Protein AF-A0A2V6DWX8-F1 (afdb_monomer_lite)

Radius of gyration: 13.52 Å; chains: 1; bounding box: 26×19×45 Å

Structure (mmCIF, N/CA/C/O backbone):
data_AF-A0A2V6DWX8-F1
#
_entry.id   AF-A0A2V6DWX8-F1
#
loop_
_atom_site.group_PDB
_atom_site.id
_atom_site.type_symbol
_atom_site.label_atom_id
_atom_site.label_alt_id
_atom_site.label_comp_id
_atom_site.label_asym_id
_atom_site.label_entity_id
_atom_site.label_seq_id
_atom_site.pdbx_PDB_ins_code
_atom_site.Cartn_x
_atom_site.Cartn_y
_atom_site.Cartn_z
_atom_site.occupancy
_atom_site.B_iso_or_equiv
_atom_site.auth_seq_id
_atom_site.auth_comp_id
_atom_site.auth_asym_id
_atom_site.auth_atom_id
_atom_site.pdbx_PDB_model_num
ATOM 1 N N . MET A 1 1 ? -17.197 -0.200 -34.635 1.00 52.75 1 MET A N 1
ATOM 2 C CA . MET A 1 1 ? -16.522 -1.034 -33.619 1.00 52.75 1 MET A CA 1
ATOM 3 C C . MET A 1 1 ? -16.275 -0.155 -32.407 1.00 52.75 1 MET A C 1
ATOM 5 O O . MET A 1 1 ? -15.550 0.820 -32.548 1.00 52.75 1 MET A O 1
ATOM 9 N N . SER A 1 2 ? -16.932 -0.412 -31.276 1.00 59.56 2 SER A N 1
ATOM 10 C CA . SER A 1 2 ? -16.592 0.244 -30.009 1.00 59.56 2 SER A CA 1
ATOM 11 C C . SER A 1 2 ? -15.312 -0.388 -29.470 1.00 59.56 2 SER A C 1
ATOM 13 O O . SER A 1 2 ? -15.195 -1.614 -29.470 1.00 59.56 2 SER A O 1
ATOM 15 N N . LEU A 1 3 ? -14.346 0.431 -29.055 1.00 58.19 3 LEU A N 1
ATOM 16 C CA . LEU A 1 3 ? -13.183 -0.062 -28.319 1.00 58.19 3 LEU A CA 1
ATOM 17 C C . LEU A 1 3 ? -13.668 -0.758 -27.035 1.00 58.19 3 LEU A C 1
ATOM 19 O O . LEU A 1 3 ? -14.667 -0.312 -26.462 1.00 58.19 3 LEU A O 1
ATOM 23 N N . PRO A 1 4 ? -13.015 -1.848 -26.594 1.00 63.94 4 PRO A N 1
ATOM 24 C CA . PRO A 1 4 ? -13.328 -2.440 -25.303 1.00 63.94 4 PRO A CA 1
ATOM 25 C C . PRO A 1 4 ? -13.147 -1.381 -24.214 1.00 63.94 4 PRO A C 1
ATOM 27 O O . PRO A 1 4 ? -12.175 -0.624 -24.223 1.00 63.94 4 PRO A O 1
ATOM 30 N N . GLU A 1 5 ? -14.106 -1.313 -23.294 1.00 61.06 5 GLU A N 1
ATOM 31 C CA . GLU A 1 5 ? -14.031 -0.445 -22.123 1.00 61.06 5 GLU A CA 1
ATOM 32 C C . GLU A 1 5 ? -12.951 -1.021 -21.196 1.00 61.06 5 GLU A C 1
ATOM 34 O O . GLU A 1 5 ? -13.208 -1.894 -20.368 1.00 61.06 5 GLU A O 1
ATOM 39 N N . LEU A 1 6 ? -11.701 -0.603 -21.404 1.00 56.75 6 LEU A N 1
ATOM 40 C CA . LEU A 1 6 ? -10.587 -0.977 -20.542 1.00 56.75 6 LEU A CA 1
ATOM 41 C C . LEU A 1 6 ? -10.794 -0.289 -19.193 1.00 56.75 6 LEU A C 1
ATOM 43 O O . LEU A 1 6 ? -10.499 0.894 -19.031 1.00 56.75 6 LEU A O 1
ATOM 47 N N . ARG A 1 7 ? -11.331 -1.027 -18.223 1.00 55.91 7 ARG A N 1
ATOM 48 C CA . ARG A 1 7 ? -11.346 -0.596 -16.829 1.00 55.91 7 ARG A CA 1
ATOM 49 C C . ARG A 1 7 ? -10.101 -1.160 -16.162 1.00 55.91 7 ARG A C 1
ATOM 51 O O . ARG A 1 7 ? -10.014 -2.361 -15.933 1.00 55.91 7 ARG A O 1
ATOM 58 N N . LEU A 1 8 ? -9.144 -0.286 -15.863 1.00 56.78 8 LEU A N 1
ATOM 59 C CA . LEU A 1 8 ? -8.062 -0.585 -14.928 1.00 56.78 8 LEU A CA 1
ATOM 60 C C . LEU A 1 8 ? -8.689 -0.730 -13.539 1.00 56.78 8 LEU A C 1
ATOM 62 O O . LEU A 1 8 ? -8.872 0.247 -12.819 1.00 56.78 8 LEU A O 1
ATOM 66 N N . VAL A 1 9 ? -9.100 -1.949 -13.205 1.00 74.50 9 VAL A N 1
ATOM 67 C CA . VAL A 1 9 ? -9.533 -2.317 -11.859 1.00 74.50 9 VAL A CA 1
ATOM 68 C C . VAL A 1 9 ? -8.514 -3.315 -11.356 1.00 74.50 9 VAL A C 1
ATOM 70 O O . VAL A 1 9 ? -8.499 -4.456 -11.804 1.00 74.50 9 VAL A O 1
ATOM 73 N N . VAL A 1 10 ? -7.652 -2.867 -10.452 1.00 81.88 10 VAL A N 1
ATOM 74 C CA . VAL A 1 10 ? -6.817 -3.773 -9.667 1.00 81.88 10 VAL A CA 1
ATOM 75 C C . VAL A 1 10 ? -7.663 -4.193 -8.463 1.00 81.88 10 VAL A C 1
ATOM 77 O O . VAL A 1 10 ? -8.093 -3.309 -7.713 1.00 81.88 10 VAL A O 1
ATOM 80 N N . PRO A 1 11 ? -7.966 -5.491 -8.279 1.00 90.25 11 PRO A N 1
ATOM 81 C CA . PRO A 1 11 ? -8.624 -5.978 -7.072 1.00 90.25 11 PRO A CA 1
ATOM 82 C C . PRO A 1 11 ? -7.867 -5.526 -5.823 1.00 90.25 11 PRO A C 1
ATOM 84 O O . PRO A 1 11 ? -6.637 -5.457 -5.828 1.00 90.25 11 PRO A O 1
ATOM 87 N N . ILE A 1 12 ? -8.585 -5.221 -4.742 1.00 91.88 12 ILE A N 1
ATOM 88 C CA . ILE A 1 12 ? -7.959 -4.688 -3.526 1.00 91.88 12 ILE A CA 1
ATOM 89 C C . ILE A 1 12 ? -6.923 -5.663 -2.953 1.00 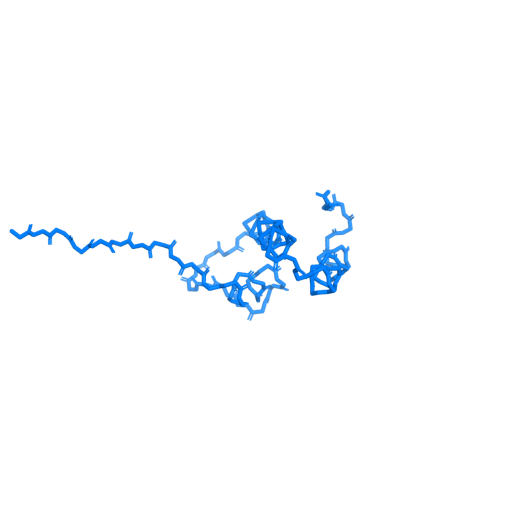91.88 12 ILE A C 1
ATOM 91 O O . ILE A 1 12 ? -5.869 -5.245 -2.480 1.00 91.88 12 ILE A O 1
ATOM 95 N N . GLU A 1 13 ? -7.173 -6.965 -3.061 1.00 93.00 13 GLU A N 1
ATOM 96 C CA . GLU A 1 13 ? -6.249 -8.013 -2.648 1.00 93.00 13 GLU A CA 1
ATOM 97 C C . GLU A 1 13 ? -4.948 -7.953 -3.453 1.00 93.00 13 GLU A C 1
ATOM 99 O O . GLU A 1 13 ? -3.863 -7.978 -2.875 1.00 93.00 13 GLU A O 1
ATOM 104 N N . GLU A 1 14 ? -5.036 -7.805 -4.775 1.00 93.88 14 GLU A N 1
ATOM 105 C CA . GLU A 1 14 ? -3.862 -7.683 -5.643 1.00 93.88 14 GLU A CA 1
ATOM 106 C C . GLU A 1 14 ? -3.101 -6.379 -5.399 1.00 93.88 14 GLU A C 1
ATOM 108 O O . GLU A 1 14 ? -1.871 -6.388 -5.364 1.00 93.88 14 GLU A O 1
ATOM 113 N N . ALA A 1 15 ? -3.811 -5.276 -5.154 1.00 93.50 15 ALA A N 1
ATOM 114 C CA . ALA A 1 15 ? -3.210 -3.999 -4.786 1.00 93.50 15 ALA A CA 1
ATOM 115 C C . ALA A 1 15 ? -2.411 -4.112 -3.477 1.00 93.50 15 ALA A C 1
ATOM 117 O O . ALA A 1 15 ? -1.283 -3.622 -3.387 1.00 93.50 15 ALA A O 1
ATOM 118 N N . ILE A 1 16 ? -2.955 -4.810 -2.475 1.00 95.00 16 ILE A N 1
ATOM 119 C CA . ILE A 1 16 ? -2.264 -5.074 -1.208 1.00 95.00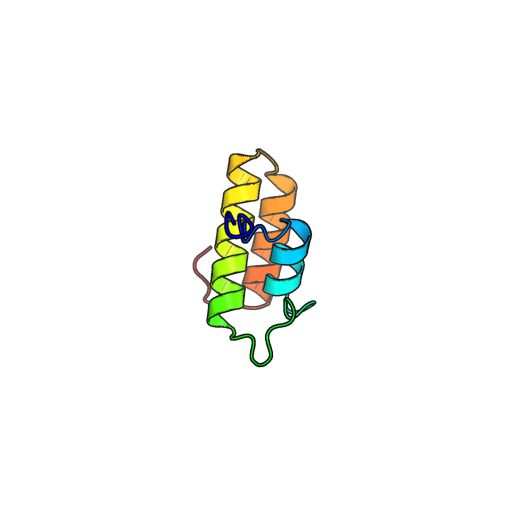 16 ILE A CA 1
ATOM 120 C C . ILE A 1 16 ? -1.028 -5.948 -1.441 1.00 95.00 16 ILE A C 1
ATOM 122 O O . ILE A 1 16 ? 0.048 -5.623 -0.940 1.00 95.00 16 ILE A O 1
ATOM 126 N N . LEU A 1 17 ? -1.146 -7.037 -2.206 1.00 95.75 17 LEU A N 1
ATOM 127 C CA . LEU A 1 17 ? -0.010 -7.911 -2.508 1.00 95.75 17 LEU A CA 1
ATOM 128 C C . LEU A 1 17 ? 1.101 -7.155 -3.251 1.00 95.75 17 LEU A C 1
ATOM 130 O O . LEU A 1 17 ? 2.276 -7.275 -2.891 1.00 95.75 17 LEU A O 1
ATOM 134 N N . PHE A 1 18 ? 0.735 -6.315 -4.216 1.00 95.62 18 PHE A N 1
ATOM 135 C CA . PHE A 1 18 ? 1.667 -5.462 -4.944 1.00 95.62 18 PHE A CA 1
ATOM 136 C C . PHE A 1 18 ? 2.377 -4.471 -4.024 1.00 95.62 18 PHE A C 1
ATOM 138 O O . PHE A 1 18 ? 3.610 -4.371 -4.039 1.00 95.62 18 PHE A O 1
ATOM 145 N N . ALA A 1 19 ? 1.617 -3.782 -3.170 1.00 95.19 19 ALA A N 1
ATOM 146 C CA . ALA A 1 19 ? 2.163 -2.869 -2.178 1.00 95.19 19 ALA A CA 1
ATOM 147 C C . ALA A 1 19 ? 3.128 -3.597 -1.230 1.00 95.19 19 ALA A C 1
ATOM 149 O O . ALA A 1 19 ? 4.221 -3.126 -0.942 1.00 95.19 19 ALA A O 1
ATOM 150 N N . LEU A 1 20 ? 2.817 -4.816 -0.803 1.00 94.62 20 LEU A N 1
ATOM 151 C CA . LEU A 1 20 ? 3.708 -5.570 0.078 1.00 94.62 20 LEU A CA 1
ATOM 152 C C . LEU A 1 20 ? 4.933 -6.158 -0.635 1.00 94.62 20 LEU A C 1
ATOM 154 O O . LEU A 1 20 ? 5.879 -6.579 0.030 1.00 94.62 20 LEU A O 1
ATOM 158 N N . GLY A 1 21 ? 5.023 -6.072 -1.964 1.00 94.12 21 GLY A N 1
ATOM 159 C CA . GLY A 1 21 ? 6.138 -6.643 -2.727 1.00 94.12 21 GLY A CA 1
ATOM 160 C C . GLY A 1 21 ? 5.986 -8.129 -3.023 1.00 94.12 21 GLY A C 1
ATOM 161 O O . GLY A 1 21 ? 6.988 -8.800 -3.227 1.00 94.12 21 GLY A O 1
ATOM 162 N N . LEU A 1 22 ? 4.759 -8.646 -2.96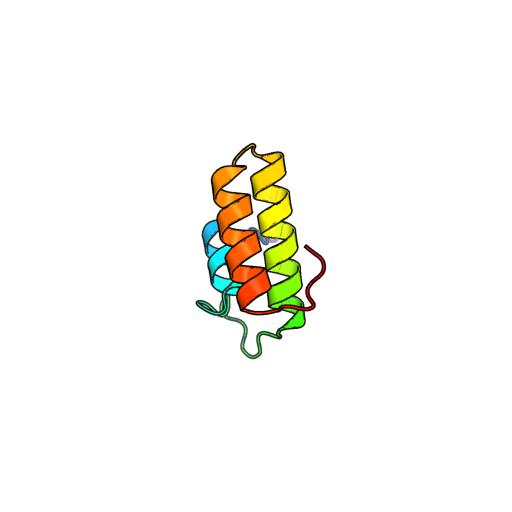6 1.00 94.31 22 LEU A N 1
ATOM 163 C CA . LEU A 1 22 ? 4.451 -10.062 -3.165 1.00 94.31 22 LEU A CA 1
ATOM 164 C C . LEU A 1 22 ? 4.034 -10.371 -4.608 1.00 94.31 22 LEU A C 1
ATOM 166 O O . LEU A 1 22 ? 4.101 -11.523 -5.025 1.00 94.31 22 LEU A O 1
ATOM 170 N N . THR A 1 23 ? 3.610 -9.355 -5.358 1.00 94.69 23 THR A N 1
ATOM 171 C CA . THR A 1 23 ? 3.310 -9.428 -6.792 1.00 94.69 23 THR A CA 1
ATOM 172 C C . THR A 1 23 ? 3.839 -8.182 -7.495 1.00 94.69 23 THR A C 1
ATOM 174 O O . THR A 1 23 ? 4.080 -7.156 -6.851 1.00 94.69 23 THR A O 1
ATOM 177 N N . ASP A 1 24 ? 3.979 -8.262 -8.817 1.00 93.12 24 ASP A N 1
ATOM 178 C CA . ASP A 1 24 ? 4.461 -7.153 -9.649 1.00 93.12 24 ASP A CA 1
ATOM 179 C C . ASP A 1 24 ? 3.367 -6.560 -10.550 1.00 93.12 24 ASP A C 1
ATOM 181 O O . ASP A 1 24 ? 3.644 -5.630 -11.293 1.00 93.12 24 ASP A O 1
ATOM 185 N N . LEU A 1 25 ? 2.117 -7.045 -10.450 1.00 87.00 25 LEU A N 1
ATOM 186 C CA . LEU A 1 25 ? 0.990 -6.665 -11.327 1.00 87.00 25 LEU A CA 1
ATOM 187 C C . LEU A 1 25 ? 1.344 -6.750 -12.819 1.00 87.00 25 LEU A C 1
ATOM 189 O O . LEU A 1 25 ? 0.928 -5.906 -13.610 1.00 87.00 25 LEU A O 1
ATOM 193 N N . ASP A 1 26 ? 2.161 -7.742 -13.178 1.00 86.00 26 ASP A N 1
ATOM 194 C CA . ASP A 1 26 ? 2.711 -7.929 -14.524 1.00 86.00 26 ASP A CA 1
ATOM 195 C C . ASP A 1 26 ? 3.478 -6.703 -15.064 1.00 86.00 26 ASP A C 1
ATOM 197 O O . ASP A 1 26 ? 3.625 -6.530 -16.273 1.00 86.00 26 ASP A O 1
ATOM 201 N N . LEU A 1 27 ? 3.982 -5.839 -14.173 1.00 83.94 27 LEU A N 1
ATOM 202 C CA . LEU A 1 27 ? 4.888 -4.752 -14.528 1.00 83.94 27 LEU A CA 1
ATOM 203 C C . LEU A 1 27 ? 6.309 -5.294 -14.677 1.00 83.94 27 LEU A C 1
ATOM 205 O O . LEU A 1 27 ? 6.821 -5.957 -13.778 1.00 83.94 27 LEU A O 1
ATOM 209 N N . ASP A 1 28 ? 6.972 -4.926 -15.772 1.00 88.38 28 ASP A N 1
ATOM 210 C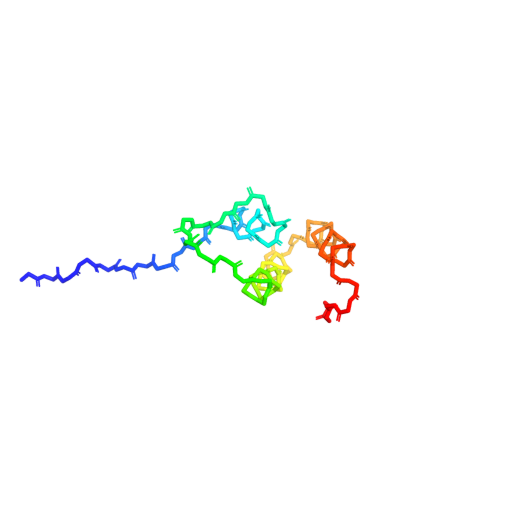 CA . ASP A 1 28 ? 8.371 -5.299 -16.013 1.00 88.38 28 ASP A CA 1
ATOM 211 C C . ASP A 1 28 ? 9.324 -4.676 -14.973 1.00 88.38 28 ASP A C 1
ATOM 213 O O . ASP A 1 28 ? 10.298 -5.298 -14.554 1.00 88.38 28 ASP A O 1
ATOM 217 N N . GLU A 1 29 ? 9.031 -3.446 -14.531 1.00 90.62 29 GLU A N 1
ATOM 218 C CA . GLU A 1 29 ? 9.845 -2.688 -13.571 1.00 90.62 29 GLU A CA 1
ATOM 219 C C . GLU A 1 29 ? 8.963 -1.987 -12.518 1.00 90.62 29 GLU A C 1
ATOM 221 O O . GLU A 1 29 ? 8.665 -0.791 -12.621 1.00 90.62 29 GLU A O 1
ATOM 226 N N . PRO A 1 30 ? 8.507 -2.709 -11.480 1.00 90.38 30 PRO A N 1
ATOM 227 C CA . PRO A 1 30 ? 7.691 -2.126 -10.423 1.00 90.38 30 PRO A CA 1
ATOM 228 C C . PRO A 1 30 ? 8.543 -1.257 -9.487 1.00 90.38 30 PRO A C 1
ATOM 230 O O . PRO A 1 30 ? 9.425 -1.749 -8.782 1.00 90.38 30 PRO A O 1
ATOM 233 N N . SER A 1 31 ? 8.250 0.044 -9.432 1.00 94.06 31 SER A N 1
ATOM 234 C CA . SER A 1 31 ? 8.964 0.977 -8.556 1.00 94.06 31 SER A CA 1
ATOM 235 C C . SER A 1 31 ? 8.440 0.952 -7.120 1.00 94.06 31 SER A C 1
ATOM 237 O O . SER A 1 31 ? 7.243 0.779 -6.870 1.00 94.06 31 SER A O 1
ATOM 239 N N . ASP A 1 32 ? 9.326 1.205 -6.154 1.00 94.69 32 ASP A N 1
ATOM 240 C CA . ASP A 1 32 ? 8.937 1.336 -4.746 1.00 94.69 32 ASP A CA 1
ATOM 241 C C . ASP A 1 32 ? 7.917 2.460 -4.538 1.00 94.69 32 ASP A C 1
ATOM 243 O O . ASP A 1 32 ? 6.984 2.302 -3.754 1.00 94.69 32 ASP A O 1
ATOM 247 N N . GLN A 1 33 ? 8.034 3.564 -5.281 1.00 92.94 33 GLN A N 1
ATOM 248 C CA . GLN A 1 33 ? 7.072 4.666 -5.223 1.00 92.94 33 GLN A CA 1
ATOM 249 C C . GLN A 1 33 ? 5.674 4.221 -5.670 1.00 92.94 33 GLN A C 1
ATOM 251 O O . GLN A 1 33 ? 4.686 4.588 -5.035 1.00 92.94 33 GLN A O 1
ATOM 256 N N . ALA A 1 34 ? 5.575 3.408 -6.728 1.00 92.25 34 ALA A N 1
ATOM 257 C CA . ALA A 1 34 ? 4.295 2.863 -7.170 1.00 92.25 34 ALA A CA 1
ATOM 258 C C . ALA A 1 34 ? 3.694 1.944 -6.102 1.00 92.25 34 ALA A C 1
ATOM 260 O O . ALA A 1 34 ? 2.515 2.067 -5.775 1.00 92.25 34 ALA A O 1
ATOM 261 N N . ARG A 1 35 ? 4.502 1.066 -5.499 1.00 94.94 35 ARG A N 1
ATOM 262 C CA . ARG A 1 35 ? 4.027 0.168 -4.437 1.00 94.94 35 ARG A CA 1
ATOM 263 C C . ARG A 1 35 ? 3.567 0.928 -3.193 1.00 94.94 35 ARG A C 1
ATOM 265 O O . ARG A 1 35 ? 2.537 0.585 -2.622 1.00 94.94 35 ARG A O 1
ATOM 272 N N . GLN A 1 36 ? 4.292 1.973 -2.799 1.00 95.19 36 GLN A N 1
ATOM 273 C CA . GLN A 1 36 ? 3.907 2.854 -1.694 1.00 95.19 36 GLN A CA 1
ATOM 274 C C . GLN A 1 36 ? 2.579 3.563 -1.975 1.00 95.19 36 GLN A C 1
ATOM 276 O O . GLN A 1 36 ? 1.687 3.545 -1.129 1.00 95.19 36 GLN A O 1
ATOM 281 N N . LEU A 1 37 ? 2.424 4.139 -3.172 1.00 93.31 37 LEU A N 1
ATOM 282 C CA . LEU A 1 37 ? 1.196 4.820 -3.582 1.00 93.31 37 LEU A CA 1
ATOM 283 C C . LEU A 1 37 ? -0.004 3.866 -3.604 1.00 93.31 37 LEU A C 1
ATOM 285 O O . LEU A 1 37 ? -1.054 4.186 -3.054 1.00 93.31 37 LEU A O 1
ATOM 289 N N . ILE A 1 38 ? 0.152 2.682 -4.198 1.00 93.44 38 ILE A N 1
ATOM 290 C CA . ILE A 1 38 ? -0.909 1.669 -4.217 1.00 93.44 38 ILE A CA 1
ATOM 291 C C . ILE A 1 38 ? -1.228 1.186 -2.797 1.00 93.44 38 ILE A C 1
ATOM 293 O O . ILE A 1 38 ? -2.398 1.004 -2.471 1.00 93.44 38 ILE A O 1
ATOM 297 N N . GLY A 1 39 ? -0.222 1.051 -1.929 1.00 94.44 39 GLY A N 1
ATOM 298 C CA . GLY A 1 39 ? -0.420 0.723 -0.518 1.00 94.44 39 GLY A CA 1
ATOM 299 C C . GLY A 1 39 ? -1.261 1.761 0.225 1.00 94.44 39 GLY A C 1
ATOM 300 O O . GLY A 1 39 ? -2.181 1.386 0.947 1.00 94.44 39 GLY A O 1
ATOM 301 N N . LEU A 1 40 ? -0.991 3.051 0.008 1.00 94.69 40 LEU A N 1
ATOM 302 C CA . LEU A 1 40 ? -1.784 4.156 0.558 1.00 94.69 40 LEU A CA 1
ATOM 303 C C . LEU A 1 40 ? -3.234 4.113 0.061 1.00 94.69 40 LEU A C 1
ATOM 305 O O . LEU A 1 40 ? -4.160 4.130 0.864 1.00 94.69 40 LEU A O 1
ATOM 309 N N . ILE A 1 41 ? -3.431 3.972 -1.252 1.00 93.94 41 ILE A N 1
ATOM 310 C CA . ILE A 1 41 ? -4.768 3.891 -1.857 1.00 93.94 41 ILE A CA 1
ATOM 311 C C . ILE A 1 41 ? -5.543 2.681 -1.319 1.00 93.94 41 ILE A C 1
ATOM 313 O O . ILE A 1 41 ? -6.738 2.781 -1.049 1.00 93.94 41 ILE A O 1
ATOM 317 N N . ALA A 1 42 ? -4.875 1.538 -1.147 1.00 94.50 42 ALA A N 1
ATOM 318 C CA . ALA A 1 42 ? -5.492 0.340 -0.597 1.00 94.50 42 ALA A CA 1
ATOM 319 C C . ALA A 1 42 ? -5.928 0.545 0.862 1.00 94.50 42 ALA A C 1
ATOM 321 O O . ALA A 1 42 ? -7.037 0.161 1.228 1.00 94.50 42 ALA A O 1
ATOM 322 N N . VAL A 1 43 ? -5.087 1.179 1.683 1.00 95.88 43 VAL A N 1
ATOM 323 C CA . VAL A 1 43 ? -5.423 1.544 3.068 1.00 95.88 43 VAL A CA 1
ATOM 324 C C . VAL A 1 43 ? -6.639 2.472 3.108 1.00 95.88 43 VAL A C 1
ATOM 326 O O . VAL A 1 43 ? -7.609 2.154 3.796 1.00 95.88 43 VAL A O 1
ATOM 329 N N . ASP A 1 44 ? -6.635 3.548 2.321 1.00 95.00 44 ASP A N 1
ATOM 330 C CA . ASP A 1 44 ? -7.754 4.496 2.246 1.00 95.00 44 ASP A CA 1
ATOM 331 C C . ASP A 1 44 ? -9.050 3.808 1.796 1.00 95.00 44 ASP A C 1
ATOM 333 O O . ASP A 1 44 ? -10.124 4.041 2.355 1.00 95.00 44 ASP A O 1
ATOM 337 N N . HIS A 1 45 ? -8.966 2.910 0.811 1.00 94.50 45 HIS A N 1
ATOM 338 C CA . HIS A 1 45 ? -10.116 2.148 0.333 1.00 94.50 45 HIS A CA 1
ATOM 339 C C . HIS A 1 45 ? -10.699 1.224 1.412 1.00 94.50 45 HIS A C 1
ATOM 341 O O . HIS A 1 45 ? -11.922 1.140 1.565 1.00 94.50 45 HIS A O 1
ATOM 347 N N . LEU A 1 46 ? -9.840 0.531 2.166 1.00 95.62 46 LEU A N 1
ATOM 348 C CA . LEU A 1 46 ? -10.264 -0.335 3.267 1.00 95.62 46 LEU A CA 1
ATOM 349 C C . LEU A 1 46 ? -10.954 0.464 4.372 1.00 95.62 46 LEU A C 1
ATOM 351 O O . LEU A 1 46 ? -11.951 0.005 4.924 1.00 95.62 46 LEU A O 1
ATOM 355 N N . GLU A 1 47 ? -10.456 1.658 4.674 1.00 95.56 47 GLU A N 1
ATOM 356 C CA . GLU A 1 47 ? -11.053 2.560 5.661 1.00 95.56 47 GLU A CA 1
ATOM 357 C C . GLU A 1 47 ? -12.400 3.097 5.210 1.00 95.56 47 GLU A C 1
ATOM 359 O O . GLU A 1 47 ? -13.374 3.016 5.956 1.00 95.56 47 GLU A O 1
ATOM 364 N N . TYR A 1 48 ? -12.490 3.550 3.961 1.00 95.19 48 TYR A N 1
ATOM 365 C CA . TYR A 1 48 ? -13.756 3.965 3.368 1.00 95.19 48 TYR A CA 1
ATOM 366 C C . TYR A 1 48 ? -14.799 2.837 3.378 1.00 95.19 48 TYR A C 1
ATOM 368 O O . TYR A 1 48 ? -15.989 3.083 3.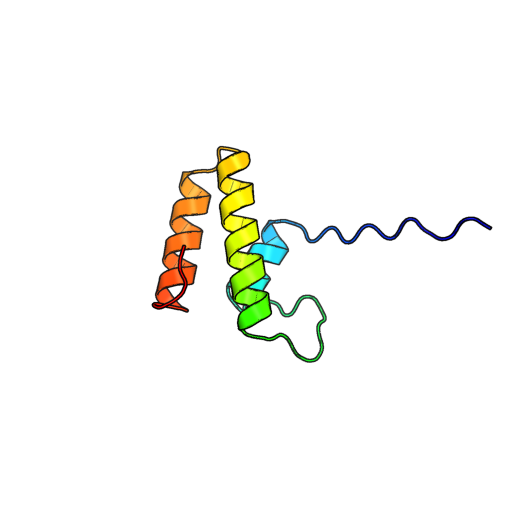555 1.00 95.19 48 TYR A O 1
ATOM 376 N N . SER A 1 49 ? -14.344 1.592 3.236 1.00 95.75 49 SER A N 1
ATOM 377 C CA . SER A 1 49 ? -15.183 0.390 3.270 1.00 95.75 49 SER A CA 1
ATOM 378 C C . SER A 1 49 ? -15.428 -0.154 4.686 1.00 95.75 49 SER A C 1
ATOM 380 O O . SER A 1 49 ? -15.888 -1.285 4.830 1.00 95.75 49 SER A O 1
ATOM 382 N N . GLU A 1 50 ? -15.085 0.608 5.731 1.00 97.25 50 GLU A N 1
ATOM 383 C CA . GLU A 1 50 ? -15.225 0.253 7.152 1.00 97.25 50 GLU A CA 1
ATOM 384 C C . GLU A 1 50 ? -14.457 -1.014 7.588 1.00 97.25 50 GLU A C 1
ATOM 386 O O . GLU A 1 50 ? -14.710 -1.602 8.644 1.00 97.25 50 GLU A O 1
ATOM 391 N N . GLN A 1 51 ? -13.448 -1.429 6.821 1.00 96.81 51 GLN A N 1
ATOM 392 C CA . GLN A 1 51 ? -12.583 -2.574 7.117 1.00 96.81 51 GLN A CA 1
ATOM 393 C C . GLN A 1 51 ? -11.389 -2.174 8.000 1.00 96.81 51 GLN A C 1
ATOM 395 O O . GLN A 1 51 ? -10.233 -2.513 7.732 1.00 96.81 51 GLN A O 1
ATOM 400 N N . TRP A 1 52 ? -11.666 -1.469 9.099 1.00 95.75 52 TRP A N 1
ATOM 401 C CA . TRP A 1 52 ? -10.668 -0.823 9.967 1.00 95.75 52 TRP A CA 1
ATOM 402 C C . TRP A 1 52 ? -9.578 -1.766 10.480 1.00 95.75 52 TRP A C 1
ATOM 404 O O . TRP A 1 52 ? -8.401 -1.409 10.537 1.00 95.75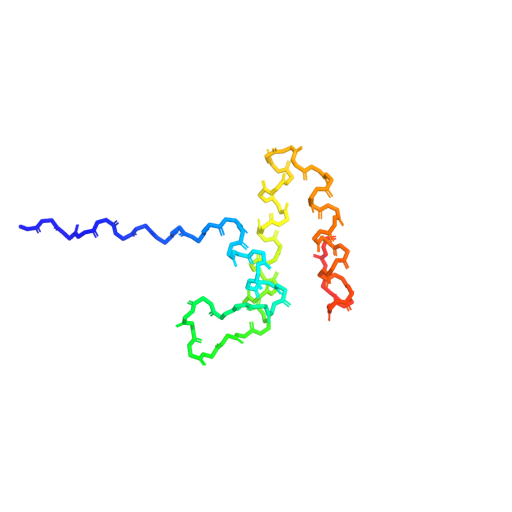 52 TRP A O 1
ATOM 414 N N . ARG A 1 53 ? -9.955 -3.000 10.838 1.00 97.25 53 ARG A N 1
ATOM 415 C CA . ARG A 1 53 ? -9.001 -4.004 11.323 1.00 97.25 53 ARG A CA 1
ATOM 416 C C . ARG A 1 53 ? -7.998 -4.388 10.239 1.00 97.25 53 ARG A C 1
ATOM 418 O O . ARG A 1 53 ? -6.814 -4.513 10.536 1.00 97.25 53 ARG A O 1
ATOM 425 N N . LEU A 1 54 ? -8.474 -4.589 9.011 1.00 95.50 54 LEU A N 1
ATOM 426 C CA . LEU A 1 54 ? -7.612 -4.954 7.894 1.00 95.50 54 LEU A CA 1
ATOM 427 C C . LEU A 1 54 ? -6.718 -3.773 7.511 1.00 95.50 54 LEU A C 1
ATOM 429 O O . LEU A 1 54 ? -5.510 -3.963 7.409 1.00 95.50 54 LEU A O 1
ATOM 433 N N . SER A 1 55 ? -7.272 -2.556 7.437 1.00 96.62 55 SER A N 1
ATOM 434 C CA . SER A 1 55 ? -6.482 -1.330 7.243 1.00 96.62 55 SER A CA 1
ATOM 435 C C . SER A 1 55 ? -5.328 -1.229 8.251 1.00 96.62 55 SER A C 1
ATOM 437 O O . SER A 1 55 ? -4.173 -1.091 7.853 1.00 96.62 55 SER A O 1
ATOM 439 N N . GLY A 1 56 ? -5.595 -1.390 9.554 1.00 96.81 56 GLY A N 1
ATOM 440 C CA . GLY A 1 56 ? -4.560 -1.298 10.590 1.00 96.81 56 GLY A CA 1
ATOM 441 C C . GLY A 1 56 ? -3.443 -2.344 10.454 1.00 96.81 56 GLY A C 1
ATOM 442 O O . GLY A 1 56 ? -2.270 -2.042 10.697 1.00 96.81 56 GLY A O 1
ATOM 443 N N . ILE A 1 57 ? -3.784 -3.564 10.021 1.00 97.00 57 ILE A N 1
ATOM 444 C CA . ILE A 1 57 ? -2.803 -4.621 9.731 1.00 97.00 57 ILE A CA 1
ATOM 445 C C . ILE A 1 57 ? -1.928 -4.213 8.543 1.00 97.00 57 ILE A C 1
ATOM 447 O O . ILE A 1 57 ? -0.700 -4.268 8.641 1.00 97.00 57 ILE A O 1
ATOM 451 N N . ILE A 1 58 ? -2.545 -3.763 7.447 1.00 95.75 58 ILE A N 1
ATOM 452 C CA . ILE A 1 58 ? -1.817 -3.358 6.242 1.00 95.75 58 ILE A CA 1
ATOM 453 C C . ILE A 1 58 ? -0.945 -2.131 6.517 1.00 95.75 58 ILE A C 1
ATOM 455 O O . ILE A 1 58 ? 0.235 -2.158 6.176 1.00 95.75 58 ILE A O 1
ATOM 459 N N . ARG A 1 59 ? -1.444 -1.108 7.227 1.00 95.69 59 ARG A N 1
ATOM 460 C CA . ARG A 1 59 ? -0.637 0.051 7.653 1.00 95.69 59 ARG A CA 1
ATOM 461 C C . ARG A 1 59 ? 0.614 -0.378 8.411 1.00 95.69 59 ARG A C 1
ATOM 463 O O . ARG A 1 59 ? 1.706 0.113 8.141 1.00 95.69 59 ARG A O 1
ATOM 470 N N . THR A 1 60 ? 0.465 -1.313 9.346 1.00 96.62 60 THR A N 1
ATOM 471 C CA . THR A 1 60 ? 1.594 -1.821 10.134 1.00 96.62 60 THR A CA 1
ATOM 472 C C . THR A 1 60 ? 2.629 -2.500 9.240 1.00 96.62 60 THR A C 1
ATOM 474 O O . THR A 1 60 ? 3.817 -2.206 9.354 1.00 96.62 60 THR A O 1
ATOM 477 N N . ALA A 1 61 ? 2.190 -3.359 8.319 1.00 96.19 61 ALA A N 1
ATOM 478 C CA . ALA A 1 61 ? 3.077 -4.035 7.376 1.00 96.19 61 ALA A CA 1
ATOM 479 C C . ALA A 1 61 ? 3.797 -3.042 6.442 1.00 96.19 61 ALA A C 1
ATOM 481 O O . ALA A 1 61 ? 5.010 -3.133 6.248 1.00 96.19 61 ALA A O 1
ATOM 482 N N . LEU A 1 62 ? 3.074 -2.044 5.927 1.00 95.25 62 LEU A N 1
ATOM 483 C CA . LEU A 1 62 ? 3.634 -0.980 5.095 1.00 95.25 62 LEU A CA 1
ATOM 484 C C . LEU A 1 62 ? 4.667 -0.145 5.861 1.00 95.25 62 LEU A C 1
ATOM 486 O O . LEU A 1 62 ? 5.734 0.116 5.319 1.00 95.25 62 LEU A O 1
ATOM 490 N N . LYS A 1 63 ? 4.411 0.215 7.126 1.00 95.56 63 LYS A N 1
ATOM 491 C CA . LYS A 1 63 ? 5.384 0.924 7.980 1.00 95.56 63 LYS A CA 1
ATOM 492 C C . LYS A 1 63 ? 6.609 0.089 8.328 1.00 95.56 63 LYS A C 1
ATOM 494 O O . LYS A 1 63 ? 7.699 0.639 8.431 1.00 95.56 63 LYS A O 1
ATOM 499 N N . GLN A 1 64 ? 6.451 -1.218 8.523 1.00 95.25 64 GLN A N 1
ATOM 500 C CA . GLN A 1 64 ? 7.591 -2.111 8.749 1.00 95.25 64 GLN A CA 1
ATOM 501 C C . GLN A 1 64 ? 8.510 -2.160 7.526 1.00 95.25 64 GLN A C 1
ATOM 503 O O . GLN A 1 64 ? 9.729 -2.175 7.679 1.00 95.25 64 GLN A O 1
ATOM 508 N N . LYS A 1 65 ? 7.928 -2.159 6.322 1.00 92.81 65 LYS A N 1
ATOM 509 C CA . LYS A 1 65 ? 8.678 -2.161 5.063 1.00 92.81 65 LYS A CA 1
ATOM 510 C C . LYS A 1 65 ? 9.254 -0.786 4.713 1.00 92.81 65 LYS A C 1
ATOM 512 O O . LYS A 1 65 ? 10.396 -0.693 4.275 1.00 92.81 65 LYS A O 1
ATOM 517 N N . TRP A 1 66 ? 8.477 0.271 4.929 1.00 93.00 66 TRP A N 1
ATOM 518 C CA . TRP A 1 66 ? 8.828 1.659 4.637 1.00 93.00 66 TRP A CA 1
ATOM 519 C C . TRP A 1 66 ? 8.575 2.542 5.862 1.00 93.00 66 TRP A C 1
ATOM 521 O O . TRP A 1 66 ? 7.509 3.154 5.984 1.00 93.00 66 TRP A O 1
ATOM 531 N N . PRO A 1 67 ? 9.556 2.639 6.774 1.00 91.19 67 PRO A N 1
ATOM 532 C CA . PRO A 1 67 ? 9.409 3.401 8.014 1.00 91.19 67 PRO A CA 1
ATOM 533 C C . PRO A 1 67 ? 9.033 4.872 7.788 1.00 91.19 67 PRO A C 1
ATOM 535 O O . PRO A 1 67 ? 8.212 5.432 8.523 1.00 91.19 67 PRO A O 1
ATOM 538 N N . ASP A 1 68 ? 9.568 5.462 6.717 1.00 89.94 68 ASP A N 1
ATOM 539 C CA . ASP A 1 68 ? 9.397 6.875 6.364 1.00 89.94 68 ASP A CA 1
ATOM 540 C C . ASP A 1 68 ? 8.095 7.171 5.598 1.00 89.94 68 ASP A C 1
ATOM 542 O O . ASP A 1 68 ? 7.767 8.331 5.357 1.00 89.94 68 ASP A O 1
ATOM 546 N N . LEU A 1 69 ? 7.319 6.145 5.226 1.00 84.94 69 LEU A N 1
ATOM 547 C CA . LEU A 1 69 ? 6.073 6.318 4.476 1.00 84.94 69 LEU A CA 1
ATOM 548 C C . LEU A 1 69 ? 5.016 7.011 5.340 1.00 84.94 69 LEU A C 1
ATOM 550 O O . LEU A 1 69 ? 4.669 6.499 6.400 1.00 84.94 69 LEU A O 1
ATOM 554 N N . ASN A 1 70 ? 4.485 8.156 4.921 1.00 76.94 70 ASN A N 1
ATOM 555 C CA . ASN A 1 70 ? 3.487 8.885 5.705 1.00 76.94 70 ASN A CA 1
ATOM 556 C C . ASN A 1 70 ? 2.096 8.245 5.523 1.00 76.94 70 ASN A C 1
ATOM 558 O O . ASN A 1 70 ? 1.415 8.552 4.550 1.00 76.94 70 ASN A O 1
ATOM 562 N N . LEU A 1 71 ? 1.746 7.308 6.414 1.00 69.75 71 LEU A N 1
ATOM 563 C CA . LEU A 1 71 ? 0.469 6.583 6.440 1.00 69.75 71 LEU A CA 1
ATOM 564 C C . LEU A 1 71 ? -0.535 7.271 7.359 1.00 69.75 71 LEU A C 1
ATOM 566 O O . LEU A 1 71 ? -0.214 7.387 8.563 1.00 69.75 71 LEU A O 1
#

pLDDT: mean 88.74, std 12.07, range [52.75, 97.25]

Secondary structure (DSSP, 8-state):
-PPP-------HHHHHHHHHTS--TT-SS--HHHHHHHHHHHHHHHHHTT-HHHHHHHHHHHHHH-TT---

Foldseek 3Di:
DDDPPDDPDDDLVNLLCQLLVNDVVPDPDRDNVNSLVSLVVSLVVCVVVVVPVVSVVSVVSNCVVPVPRDD

Sequence (71 aa):
MSLPELRLVVPIEEAILFALGLTDLDLDEPSDQARQLIGLIAVDHLEYSEQWRLSGIIRTALKQKWPDLNL